Protein AF-A0A024UJP7-F1 (afdb_monomer)

Radius of gyration: 14.86 Å; Cα contacts (8 Å, |Δi|>4): 112; chains: 1; bounding box: 39×35×35 Å

Nearest PDB structures (foldseek):
  7fto-assembly1_A  TM=2.859E-01  e=7.712E+00  Homo sapiens

Structure (mmCIF, N/CA/C/O backbone):
data_AF-A0A024UJP7-F1
#
_entry.id   AF-A0A024UJP7-F1
#
loop_
_atom_site.group_PDB
_atom_site.id
_atom_site.type_symbol
_atom_site.label_atom_id
_atom_site.label_alt_id
_atom_site.label_comp_id
_atom_site.label_asym_id
_atom_site.label_entity_id
_atom_site.label_seq_id
_atom_site.pdbx_PDB_ins_code
_atom_site.Cartn_x
_atom_site.Cartn_y
_atom_site.Cartn_z
_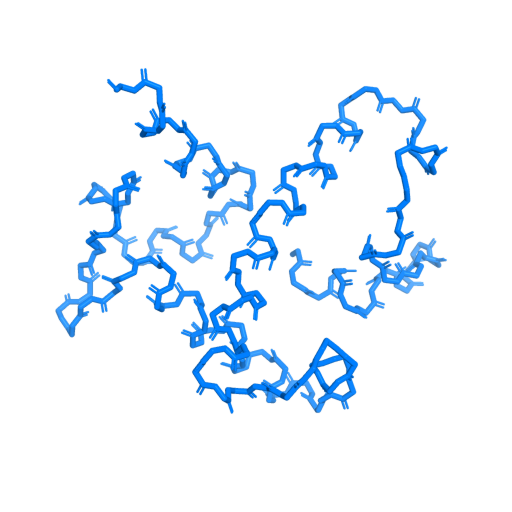atom_site.occupancy
_atom_site.B_iso_or_equiv
_atom_site.auth_seq_id
_atom_site.auth_comp_id
_atom_site.auth_asym_id
_atom_site.auth_atom_id
_atom_site.pdbx_PDB_model_num
ATOM 1 N N . MET A 1 1 ? -1.319 1.793 -5.126 1.00 89.75 1 MET A N 1
ATOM 2 C CA . MET A 1 1 ? -0.063 2.055 -4.379 1.00 89.75 1 MET A CA 1
ATOM 3 C C . MET A 1 1 ? 0.541 0.782 -3.780 1.00 89.75 1 MET A C 1
ATOM 5 O O . MET A 1 1 ? 1.718 0.565 -4.010 1.00 89.75 1 MET A O 1
ATOM 9 N N . TRP A 1 2 ? -0.212 -0.071 -3.064 1.00 94.38 2 TRP A N 1
ATOM 10 C CA . TRP A 1 2 ? 0.309 -1.322 -2.465 1.00 94.38 2 TRP A CA 1
ATOM 11 C C . TRP A 1 2 ? 1.056 -2.222 -3.469 1.00 94.38 2 TRP A C 1
ATOM 13 O O . TRP A 1 2 ? 2.201 -2.597 -3.228 1.00 94.38 2 TRP A O 1
ATOM 23 N N . CYS A 1 3 ? 0.469 -2.461 -4.650 1.00 94.12 3 CYS A N 1
ATOM 24 C CA . CYS A 1 3 ? 1.122 -3.207 -5.732 1.00 94.12 3 CYS A CA 1
ATOM 25 C C . CYS A 1 3 ? 2.456 -2.576 -6.157 1.00 94.12 3 CYS A C 1
ATOM 27 O O . CYS A 1 3 ? 3.476 -3.255 -6.142 1.00 94.12 3 CYS A O 1
ATOM 29 N N . TYR A 1 4 ? 2.477 -1.272 -6.449 1.00 94.31 4 TYR A N 1
ATOM 30 C CA . TYR A 1 4 ? 3.704 -0.558 -6.823 1.00 94.31 4 TYR A CA 1
ATOM 31 C C . TYR A 1 4 ? 4.766 -0.576 -5.712 1.00 94.31 4 TYR A C 1
ATOM 33 O O . TYR A 1 4 ? 5.958 -0.691 -5.986 1.00 94.31 4 TYR A O 1
ATOM 41 N N . TRP A 1 5 ? 4.347 -0.535 -4.444 1.00 96.56 5 TRP A N 1
ATOM 42 C CA . TRP A 1 5 ? 5.254 -0.590 -3.297 1.00 96.56 5 TRP A CA 1
ATOM 43 C C . TRP A 1 5 ? 6.066 -1.886 -3.248 1.00 96.56 5 TRP A C 1
ATOM 45 O O . TRP A 1 5 ? 7.278 -1.855 -3.020 1.00 96.56 5 TRP A O 1
ATOM 55 N N . PHE A 1 6 ? 5.405 -3.020 -3.496 1.00 96.56 6 PHE A N 1
ATOM 56 C CA . PHE A 1 6 ? 6.013 -4.343 -3.362 1.00 96.56 6 PHE A CA 1
ATOM 57 C C . PHE A 1 6 ? 6.511 -4.959 -4.666 1.00 96.56 6 PHE A C 1
ATOM 59 O O . PHE A 1 6 ? 7.500 -5.692 -4.642 1.00 96.56 6 PHE A O 1
ATOM 66 N N . ARG A 1 7 ? 5.848 -4.665 -5.782 1.00 95.00 7 ARG A N 1
ATOM 67 C CA . ARG A 1 7 ? 6.096 -5.291 -7.088 1.00 95.00 7 ARG A CA 1
ATOM 68 C C . ARG A 1 7 ? 6.602 -4.308 -8.141 1.00 95.00 7 ARG A C 1
ATOM 70 O O . ARG A 1 7 ? 7.067 -4.744 -9.184 1.00 95.00 7 ARG A O 1
ATOM 77 N N . GLY A 1 8 ? 6.573 -3.010 -7.846 1.00 94.88 8 GLY A N 1
ATOM 78 C CA . GLY A 1 8 ? 7.017 -1.979 -8.777 1.00 94.88 8 GLY A CA 1
ATOM 79 C C . GLY A 1 8 ? 6.044 -1.777 -9.929 1.00 94.88 8 GLY A C 1
ATOM 80 O O . GLY A 1 8 ? 4.876 -2.165 -9.859 1.00 94.88 8 GLY A O 1
ATOM 81 N N . ASP A 1 9 ? 6.545 -1.141 -10.978 1.00 93.94 9 ASP A N 1
ATOM 82 C CA . ASP A 1 9 ? 5.835 -0.881 -12.219 1.00 93.94 9 ASP A CA 1
ATOM 83 C C . ASP A 1 9 ? 6.598 -1.512 -13.385 1.00 93.94 9 ASP A C 1
ATOM 85 O O . ASP A 1 9 ? 7.572 -0.954 -13.893 1.00 93.94 9 ASP A O 1
ATOM 89 N N . ALA A 1 10 ? 6.145 -2.690 -13.811 1.00 91.19 10 ALA A N 1
ATOM 90 C CA . ALA A 1 10 ? 6.783 -3.435 -14.889 1.00 91.19 10 ALA A CA 1
ATOM 91 C C . ALA A 1 10 ? 6.714 -2.705 -16.241 1.00 91.19 10 ALA A C 1
ATOM 93 O O . ALA A 1 10 ? 7.637 -2.842 -17.040 1.00 91.19 10 ALA A O 1
ATOM 94 N N . VAL A 1 11 ? 5.660 -1.915 -16.490 1.00 93.12 11 VAL A N 1
ATOM 95 C CA . VAL A 1 11 ? 5.478 -1.196 -17.764 1.00 93.12 11 VAL A CA 1
ATOM 96 C C . VAL A 1 11 ? 6.568 -0.144 -17.934 1.00 93.12 11 VAL A C 1
ATOM 98 O O . VAL A 1 11 ? 7.154 -0.025 -19.006 1.00 93.12 11 VAL A O 1
ATOM 101 N N . ASN A 1 12 ? 6.881 0.567 -16.852 1.00 91.19 12 ASN A N 1
ATOM 102 C CA . ASN A 1 12 ? 7.923 1.591 -16.826 1.00 91.19 12 ASN A CA 1
ATOM 103 C C . ASN A 1 12 ? 9.290 1.055 -16.359 1.00 91.19 12 ASN A C 1
ATOM 105 O O . ASN A 1 12 ? 10.208 1.839 -16.141 1.00 91.19 12 ASN A O 1
ATOM 109 N N . GLN A 1 13 ? 9.430 -0.268 -16.195 1.00 92.69 13 GLN A N 1
ATOM 110 C CA . GLN A 1 13 ? 10.648 -0.938 -15.714 1.00 92.69 13 GLN A CA 1
ATOM 111 C C . GLN A 1 13 ? 11.163 -0.405 -14.365 1.00 92.69 13 GLN A C 1
ATOM 113 O O . GLN A 1 13 ? 12.362 -0.406 -14.086 1.00 92.69 13 GLN A O 1
ATOM 118 N N . ILE A 1 14 ? 10.250 0.033 -13.499 1.00 92.38 14 ILE A N 1
ATOM 119 C CA . ILE A 1 14 ? 10.585 0.530 -12.167 1.00 92.38 14 ILE A CA 1
ATOM 120 C C . ILE A 1 14 ? 10.431 -0.620 -11.180 1.00 92.38 14 ILE A C 1
ATOM 122 O O . ILE A 1 14 ? 9.370 -1.238 -11.077 1.00 92.38 14 ILE A O 1
ATOM 126 N N . GLY A 1 15 ? 11.490 -0.893 -10.420 1.00 94.19 15 GLY A N 1
ATOM 127 C CA . GLY A 1 15 ? 11.444 -1.864 -9.332 1.00 94.19 15 GLY A CA 1
ATOM 128 C C . GLY A 1 15 ? 10.477 -1.458 -8.207 1.00 94.19 15 GLY A C 1
ATOM 129 O O . GLY A 1 15 ? 9.846 -0.401 -8.251 1.00 94.19 15 GLY A O 1
ATOM 130 N N . PRO A 1 16 ? 10.345 -2.280 -7.157 1.00 96.44 16 PRO A N 1
ATOM 131 C CA . PRO A 1 16 ? 9.473 -1.974 -6.031 1.00 96.44 16 PRO A CA 1
ATOM 132 C C . PRO A 1 16 ? 9.744 -0.598 -5.416 1.00 96.44 16 PRO A C 1
ATOM 134 O O . PRO A 1 16 ? 10.874 -0.293 -5.028 1.00 96.44 16 PRO A O 1
ATOM 137 N N . PHE A 1 17 ? 8.695 0.217 -5.260 1.00 95.25 17 PHE A N 1
ATOM 138 C CA . PHE A 1 17 ? 8.856 1.605 -4.805 1.00 95.25 17 PHE A CA 1
ATOM 139 C C . PHE A 1 17 ? 9.428 1.699 -3.385 1.00 95.25 17 PHE A C 1
ATOM 141 O O . PHE A 1 17 ? 10.027 2.716 -3.040 1.00 95.25 17 PHE A O 1
ATOM 148 N N . ARG A 1 18 ? 9.323 0.628 -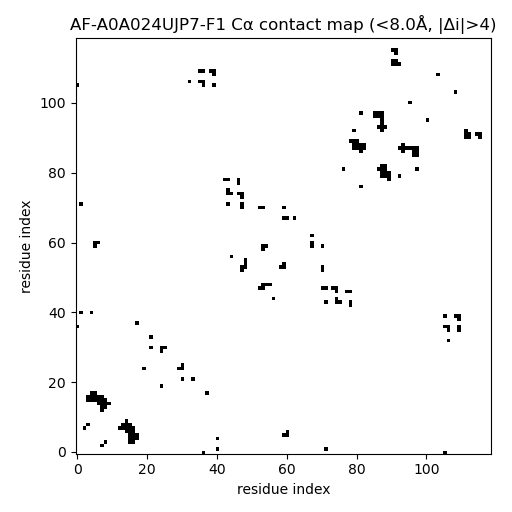2.582 1.00 94.94 18 ARG A N 1
ATOM 149 C CA . ARG A 1 18 ? 9.950 0.542 -1.254 1.00 94.94 18 ARG A CA 1
ATOM 150 C C . ARG A 1 18 ? 11.470 0.738 -1.268 1.00 94.94 18 ARG A C 1
ATOM 152 O O . ARG A 1 18 ? 12.035 1.091 -0.238 1.00 94.94 18 ARG A O 1
ATOM 159 N N . PHE A 1 19 ? 12.121 0.517 -2.411 1.00 95.25 19 PHE A N 1
ATOM 160 C CA . PHE A 1 19 ? 13.565 0.689 -2.572 1.00 95.25 19 PHE A CA 1
ATOM 161 C C . PHE A 1 19 ? 13.972 2.056 -3.123 1.00 95.25 19 PHE A C 1
ATOM 163 O O . PHE A 1 19 ? 15.150 2.400 -3.037 1.00 95.25 19 PHE A O 1
ATOM 170 N N . LEU A 1 20 ? 13.025 2.847 -3.641 1.00 94.12 20 LEU A N 1
ATOM 171 C CA . LEU A 1 20 ? 13.313 4.194 -4.127 1.00 94.12 20 LEU A CA 1
ATOM 172 C C . LEU A 1 20 ? 13.795 5.067 -2.973 1.00 94.12 20 LEU A C 1
ATOM 174 O O . LEU A 1 20 ? 13.215 5.053 -1.886 1.00 94.12 20 LEU A O 1
ATOM 178 N N . ARG A 1 21 ? 14.829 5.863 -3.220 1.00 92.12 21 ARG A N 1
ATOM 179 C CA . ARG A 1 21 ? 15.381 6.897 -2.342 1.00 92.12 21 ARG A CA 1
ATOM 180 C C . ARG A 1 21 ? 14.936 8.272 -2.825 1.00 92.12 21 ARG A C 1
ATOM 182 O O . ARG A 1 21 ? 14.480 8.447 -3.948 1.00 92.12 21 ARG A O 1
ATOM 189 N N . SER A 1 22 ? 15.092 9.285 -1.977 1.00 87.75 22 SER A N 1
ATOM 190 C CA . SER A 1 22 ? 14.765 10.667 -2.361 1.00 87.75 22 SER A CA 1
ATOM 191 C C . SER A 1 22 ? 15.642 11.193 -3.506 1.00 87.75 22 SER A C 1
ATOM 193 O O . SER A 1 22 ? 15.222 12.109 -4.201 1.00 87.75 22 SER A O 1
ATOM 195 N N . SER A 1 23 ? 16.838 10.621 -3.688 1.00 89.38 23 SER A N 1
ATOM 196 C CA . SER A 1 23 ? 17.744 10.887 -4.813 1.00 89.38 23 SER A CA 1
ATOM 197 C C . SER A 1 23 ? 17.248 10.331 -6.143 1.00 89.38 23 SER A C 1
ATOM 199 O O . SER A 1 23 ? 17.692 10.792 -7.185 1.00 89.38 23 SER A O 1
ATOM 201 N N . ASP A 1 24 ? 16.341 9.355 -6.111 1.00 88.56 24 ASP A N 1
ATOM 202 C CA . ASP A 1 24 ? 15.909 8.615 -7.300 1.00 88.56 24 ASP A CA 1
ATOM 203 C C . ASP A 1 24 ? 14.706 9.295 -7.980 1.00 88.56 24 ASP A C 1
ATOM 205 O O . ASP A 1 24 ? 14.179 8.804 -8.974 1.00 88.56 24 ASP A O 1
ATOM 209 N N . VAL A 1 25 ? 14.252 10.428 -7.430 1.00 88.38 25 VAL A N 1
ATOM 210 C CA . VAL A 1 25 ? 13.124 11.221 -7.925 1.00 88.38 25 VAL A CA 1
ATOM 211 C C . VAL A 1 25 ? 13.536 12.686 -8.099 1.00 88.38 25 VAL A C 1
ATOM 213 O O . VAL A 1 25 ? 14.028 13.348 -7.180 1.00 88.38 25 VAL A O 1
ATOM 216 N N . ASN A 1 26 ? 13.317 13.203 -9.307 1.00 86.44 26 ASN A N 1
ATOM 217 C CA . ASN A 1 26 ? 13.937 14.448 -9.760 1.00 86.44 26 ASN A CA 1
ATOM 218 C C . ASN A 1 26 ? 13.318 15.704 -9.122 1.00 86.44 26 ASN A C 1
ATOM 220 O O . ASN A 1 26 ? 14.031 16.656 -8.800 1.00 86.44 26 ASN A O 1
ATOM 224 N N . ASP A 1 27 ? 12.013 15.712 -8.860 1.00 90.94 27 ASP A N 1
ATOM 225 C CA . ASP A 1 27 ? 11.300 16.904 -8.399 1.00 90.94 27 ASP A CA 1
ATOM 226 C C . ASP A 1 27 ? 10.806 16.814 -6.941 1.00 90.94 27 ASP A C 1
ATOM 228 O O . ASP A 1 27 ? 10.649 15.744 -6.343 1.00 90.94 27 ASP A O 1
ATOM 232 N N . THR A 1 28 ? 10.576 17.985 -6.341 1.00 90.38 28 THR A N 1
ATOM 233 C CA . THR A 1 28 ? 10.132 18.113 -4.943 1.00 90.38 28 THR A CA 1
ATOM 234 C C . THR A 1 28 ? 8.757 17.491 -4.716 1.00 90.38 28 THR A C 1
ATOM 236 O O . THR A 1 28 ? 8.517 16.921 -3.651 1.00 90.38 28 THR A O 1
ATOM 239 N N . THR A 1 29 ? 7.863 17.560 -5.701 1.00 90.06 29 THR A N 1
ATOM 240 C CA . THR A 1 29 ? 6.519 16.990 -5.595 1.00 90.06 29 THR A CA 1
ATOM 241 C C . THR A 1 29 ? 6.597 15.470 -5.511 1.00 90.06 29 THR A C 1
ATOM 243 O O . THR A 1 29 ? 6.032 14.888 -4.587 1.00 90.06 29 THR A O 1
ATOM 246 N N . SER A 1 30 ? 7.378 14.828 -6.378 1.00 88.31 30 SER A N 1
ATOM 247 C CA . SER A 1 30 ? 7.623 13.384 -6.351 1.00 88.31 30 SER A CA 1
ATOM 248 C C . SER A 1 30 ? 8.293 12.935 -5.052 1.00 88.31 30 SER A C 1
ATOM 250 O O . SER A 1 30 ? 7.878 11.934 -4.465 1.00 88.31 30 SER A O 1
ATOM 252 N N . ARG A 1 31 ? 9.262 13.703 -4.527 1.00 91.88 31 ARG A N 1
ATOM 253 C CA . ARG A 1 31 ? 9.856 13.441 -3.199 1.00 91.88 31 ARG A CA 1
ATOM 254 C C . ARG A 1 31 ? 8.813 13.475 -2.084 1.00 91.88 31 ARG A C 1
ATOM 256 O O . ARG A 1 31 ? 8.787 12.579 -1.239 1.00 91.88 31 ARG A O 1
ATOM 263 N N . ASN A 1 32 ? 7.931 14.472 -2.100 1.00 90.81 32 ASN A N 1
ATOM 264 C CA . ASN A 1 32 ? 6.846 14.580 -1.129 1.00 90.81 32 ASN A CA 1
ATOM 265 C C . ASN A 1 32 ? 5.866 13.408 -1.258 1.00 90.81 32 ASN A C 1
ATOM 267 O O . ASN A 1 32 ? 5.522 12.789 -0.253 1.00 90.81 32 ASN A O 1
ATOM 271 N N . LEU A 1 33 ? 5.457 13.053 -2.478 1.00 90.62 33 LEU A N 1
ATOM 272 C CA . LEU A 1 33 ? 4.569 11.919 -2.742 1.00 90.62 33 LEU A CA 1
ATOM 273 C C . LEU A 1 33 ? 5.175 10.586 -2.287 1.00 90.62 33 LEU A C 1
ATOM 275 O O . LEU A 1 33 ? 4.458 9.771 -1.702 1.00 90.62 33 LEU A O 1
ATOM 279 N N . LEU A 1 34 ? 6.482 10.386 -2.482 1.00 92.00 34 LEU A N 1
ATOM 280 C CA . LEU A 1 34 ? 7.211 9.222 -1.979 1.00 92.00 34 LEU A CA 1
ATOM 281 C C . LEU A 1 34 ? 7.217 9.187 -0.443 1.00 92.00 34 LEU A C 1
ATOM 283 O O . LEU A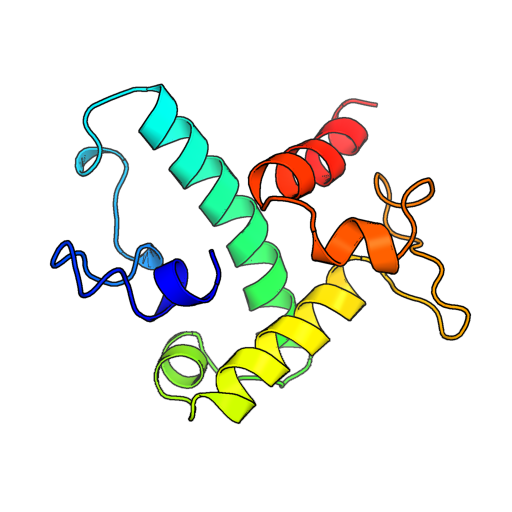 1 34 ? 6.957 8.140 0.148 1.00 92.00 34 LEU A O 1
ATOM 287 N N . GLY A 1 35 ? 7.447 10.327 0.217 1.00 92.38 35 GLY A N 1
ATOM 288 C CA . GLY A 1 35 ? 7.377 10.443 1.679 1.00 92.38 35 GLY A CA 1
ATOM 289 C C . GLY A 1 35 ? 5.981 10.156 2.248 1.00 92.38 35 GLY A C 1
ATOM 290 O O . GLY A 1 35 ? 5.842 9.425 3.234 1.00 92.38 35 GLY A O 1
ATOM 291 N N . ARG A 1 36 ? 4.931 10.664 1.591 1.00 93.25 36 ARG A N 1
ATOM 292 C CA . ARG A 1 36 ? 3.532 10.355 1.931 1.00 93.25 36 ARG A CA 1
ATOM 293 C C . ARG A 1 36 ? 3.239 8.866 1.770 1.00 93.25 36 ARG A C 1
ATOM 295 O O . ARG A 1 36 ? 2.677 8.246 2.671 1.00 93.25 36 ARG A O 1
ATOM 302 N N . GLY A 1 37 ? 3.680 8.291 0.649 1.00 93.38 37 GLY A N 1
ATOM 303 C CA . GLY A 1 37 ? 3.584 6.865 0.358 1.00 93.38 37 GLY A CA 1
ATOM 304 C C . GLY A 1 37 ? 4.232 6.007 1.442 1.00 93.38 37 GLY A C 1
ATOM 305 O O . GLY A 1 37 ? 3.564 5.122 1.968 1.00 93.38 37 GLY A O 1
ATOM 306 N N . ARG A 1 38 ? 5.475 6.324 1.843 1.00 94.75 38 ARG A N 1
ATOM 307 C CA . ARG A 1 38 ? 6.173 5.651 2.957 1.00 94.75 38 ARG A CA 1
ATOM 308 C C . ARG A 1 38 ? 5.345 5.659 4.229 1.00 94.75 38 ARG A C 1
ATOM 310 O O . ARG A 1 38 ? 5.097 4.606 4.790 1.00 94.75 38 ARG A O 1
ATOM 317 N N . THR A 1 39 ? 4.846 6.827 4.627 1.00 94.00 39 THR A N 1
ATOM 318 C CA . THR A 1 39 ? 4.076 6.958 5.872 1.00 94.00 39 THR A CA 1
ATOM 319 C C . THR A 1 39 ? 2.855 6.037 5.879 1.00 94.00 39 THR A C 1
ATOM 321 O O . THR A 1 39 ? 2.625 5.319 6.850 1.00 94.00 39 THR A O 1
ATOM 324 N N . VAL A 1 40 ? 2.073 6.031 4.794 1.00 93.62 40 VAL A N 1
ATOM 325 C CA . VAL A 1 40 ? 0.887 5.166 4.690 1.00 93.62 40 VAL A CA 1
ATOM 326 C C . VAL A 1 40 ? 1.290 3.688 4.660 1.00 93.62 40 VAL A C 1
ATOM 328 O O . VAL A 1 40 ? 0.698 2.879 5.371 1.00 93.62 40 VAL A O 1
ATOM 331 N N . MET A 1 41 ? 2.315 3.329 3.883 1.00 96.25 41 MET A N 1
ATOM 332 C CA . MET A 1 41 ? 2.761 1.940 3.750 1.00 96.25 41 MET A CA 1
ATOM 333 C C . MET A 1 41 ? 3.357 1.385 5.040 1.00 96.25 41 MET A C 1
ATOM 335 O O . MET A 1 41 ? 3.037 0.258 5.400 1.00 96.25 41 MET A O 1
ATOM 339 N N . ASP A 1 42 ? 4.132 2.172 5.781 1.00 95.75 42 ASP A N 1
ATOM 340 C CA . ASP A 1 42 ? 4.702 1.770 7.069 1.00 95.75 42 ASP A CA 1
ATOM 341 C C . ASP A 1 42 ? 3.602 1.439 8.084 1.00 95.75 42 ASP A C 1
ATOM 343 O O . ASP A 1 42 ? 3.707 0.458 8.822 1.00 95.75 42 ASP A O 1
ATOM 347 N N . HIS A 1 43 ? 2.504 2.204 8.091 1.00 95.12 43 HIS A N 1
ATOM 348 C CA . HIS A 1 43 ? 1.340 1.889 8.918 1.00 95.12 43 HIS A CA 1
ATOM 349 C C . HIS A 1 43 ? 0.709 0.545 8.540 1.00 95.12 43 HIS A C 1
ATOM 351 O O . HIS A 1 43 ? 0.466 -0.277 9.424 1.00 95.12 43 HIS A O 1
ATOM 357 N N . LEU A 1 44 ? 0.465 0.308 7.248 1.00 96.44 44 LEU A N 1
ATOM 358 C CA . LEU A 1 44 ? -0.151 -0.935 6.775 1.00 96.44 44 LEU A CA 1
ATOM 359 C C . LEU A 1 44 ? 0.754 -2.149 7.009 1.00 96.44 44 LEU A C 1
ATOM 361 O O . LEU A 1 44 ? 0.287 -3.174 7.493 1.00 96.44 44 LEU A O 1
ATOM 365 N N . ILE A 1 45 ? 2.054 -2.020 6.744 1.00 97.19 45 ILE A N 1
ATOM 366 C CA . ILE A 1 45 ? 3.047 -3.077 6.969 1.00 97.19 45 ILE A CA 1
ATOM 367 C C . ILE A 1 45 ? 3.142 -3.411 8.455 1.00 97.19 45 ILE A C 1
ATOM 369 O O . ILE A 1 45 ? 3.131 -4.584 8.817 1.00 97.19 45 ILE A O 1
ATOM 373 N N . ARG A 1 46 ? 3.186 -2.396 9.327 1.00 96.62 46 ARG A N 1
ATOM 374 C CA . ARG A 1 46 ? 3.200 -2.607 10.777 1.00 96.62 46 ARG A CA 1
ATOM 375 C C . ARG A 1 46 ? 1.953 -3.349 11.250 1.00 96.62 46 ARG A C 1
ATOM 377 O O . ARG A 1 46 ? 2.061 -4.215 12.112 1.00 96.62 46 ARG A O 1
ATOM 384 N N . ILE A 1 47 ? 0.783 -3.021 10.707 1.00 97.44 47 ILE A N 1
ATOM 385 C CA . ILE A 1 47 ? -0.461 -3.732 11.021 1.00 97.44 47 ILE A CA 1
ATOM 386 C C . ILE A 1 47 ? -0.382 -5.181 10.537 1.00 97.44 47 ILE A C 1
ATOM 388 O O . ILE A 1 47 ? -0.668 -6.083 11.324 1.00 97.44 47 ILE A O 1
ATOM 392 N N . ALA A 1 48 ? 0.052 -5.409 9.296 1.00 97.38 48 ALA A N 1
ATOM 393 C CA . ALA A 1 48 ? 0.179 -6.742 8.715 1.00 97.38 48 ALA A CA 1
ATOM 394 C C . ALA A 1 48 ? 1.088 -7.657 9.549 1.00 97.38 48 ALA A C 1
ATOM 396 O O . ALA A 1 48 ? 0.734 -8.805 9.813 1.00 97.38 48 ALA A O 1
ATOM 397 N N . THR A 1 49 ? 2.238 -7.146 9.998 1.00 97.25 49 THR A N 1
ATOM 398 C CA . THR A 1 49 ? 3.196 -7.924 10.795 1.00 97.25 49 THR A CA 1
ATOM 399 C C . THR A 1 49 ? 2.742 -8.115 12.239 1.00 97.25 49 THR A C 1
ATOM 401 O O . THR A 1 49 ? 2.873 -9.212 12.775 1.00 97.25 49 THR A O 1
ATOM 404 N N . THR A 1 50 ? 2.143 -7.093 12.857 1.00 97.12 50 THR A N 1
ATOM 405 C CA . THR A 1 50 ? 1.636 -7.175 14.241 1.00 97.12 50 THR A CA 1
ATOM 406 C C . THR A 1 50 ? 0.456 -8.142 14.368 1.00 97.12 50 THR A C 1
ATOM 408 O O . THR A 1 50 ? 0.319 -8.802 15.389 1.00 97.12 50 THR A O 1
ATOM 411 N N . ASN A 1 51 ? -0.382 -8.253 13.332 1.00 96.62 51 ASN A N 1
ATOM 412 C CA . ASN A 1 51 ? -1.520 -9.181 13.297 1.00 96.62 51 ASN A CA 1
ATOM 413 C C . ASN A 1 51 ? -1.168 -10.537 12.662 1.00 96.62 51 ASN A C 1
ATOM 415 O O . ASN A 1 51 ? -2.060 -11.334 12.384 1.00 96.62 51 ASN A O 1
ATOM 419 N N . HIS A 1 52 ? 0.119 -10.799 12.409 1.00 96.00 52 HIS A N 1
ATOM 420 C CA . HIS A 1 52 ? 0.617 -12.049 11.828 1.00 96.00 52 HIS A CA 1
ATOM 421 C C . HIS A 1 52 ? 0.022 -12.411 10.455 1.00 96.00 52 HIS A C 1
ATOM 423 O O . HIS A 1 52 ? 0.051 -13.572 10.051 1.00 96.00 52 HIS A O 1
ATOM 429 N N . PHE A 1 53 ? -0.471 -11.427 9.696 1.00 96.50 53 PHE A N 1
ATOM 430 C CA . PHE A 1 53 ? -0.883 -11.633 8.303 1.00 96.50 53 PHE A CA 1
ATOM 431 C C . PHE A 1 53 ? 0.320 -11.873 7.392 1.00 96.50 53 PHE A C 1
ATOM 433 O O . PHE A 1 53 ? 0.200 -12.536 6.368 1.00 96.50 53 PHE A O 1
ATOM 440 N N . ALA A 1 54 ? 1.482 -11.350 7.781 1.00 96.44 54 ALA A N 1
ATOM 441 C CA . ALA A 1 54 ? 2.765 -11.659 7.177 1.00 96.44 54 ALA A CA 1
ATOM 442 C C . ALA A 1 54 ? 3.869 -11.652 8.238 1.00 96.44 54 ALA A C 1
ATOM 444 O O . ALA A 1 54 ? 3.765 -10.989 9.267 1.00 96.44 54 ALA A O 1
ATOM 445 N N . THR A 1 55 ? 4.952 -12.372 7.969 1.00 95.00 55 THR A N 1
ATOM 446 C CA . THR A 1 55 ? 6.095 -12.501 8.892 1.00 95.00 55 THR A CA 1
ATOM 447 C C . THR A 1 55 ? 7.190 -11.472 8.617 1.00 95.00 55 THR A C 1
ATOM 449 O O . THR A 1 55 ? 7.952 -11.125 9.513 1.00 95.00 55 THR A O 1
ATOM 452 N N . SER A 1 56 ? 7.273 -10.967 7.386 1.00 94.50 56 SER A N 1
ATOM 453 C CA . SER A 1 56 ? 8.243 -9.958 6.962 1.00 94.50 56 SER A CA 1
ATOM 454 C C . SER A 1 56 ? 7.766 -9.247 5.695 1.00 94.50 56 SER A C 1
ATOM 456 O O . SER A 1 56 ? 6.824 -9.689 5.034 1.00 94.50 56 SER A O 1
ATOM 458 N N . LEU A 1 57 ? 8.437 -8.154 5.323 1.00 94.56 57 LEU A N 1
ATOM 459 C CA . LEU A 1 57 ? 8.173 -7.457 4.061 1.00 94.56 57 LEU A CA 1
ATOM 460 C C . LEU A 1 57 ? 8.459 -8.354 2.848 1.00 94.56 57 LEU A C 1
ATOM 462 O O . LEU A 1 57 ? 7.738 -8.284 1.855 1.00 94.56 57 LEU A O 1
ATOM 466 N N . ASP A 1 58 ? 9.484 -9.201 2.933 1.00 94.81 58 ASP A N 1
ATOM 467 C CA . ASP A 1 58 ? 9.832 -10.129 1.855 1.00 94.81 58 ASP A CA 1
ATOM 468 C C . ASP A 1 58 ? 8.790 -11.236 1.714 1.00 94.81 58 ASP A C 1
ATOM 470 O O . ASP A 1 58 ? 8.433 -11.596 0.594 1.00 94.81 58 ASP A O 1
ATOM 474 N N . HIS A 1 59 ? 8.219 -11.702 2.831 1.00 96.38 59 HIS A N 1
ATOM 475 C CA . HIS A 1 59 ? 7.086 -12.620 2.789 1.00 96.38 59 HIS A CA 1
ATOM 476 C C . HIS A 1 59 ? 5.894 -11.973 2.068 1.00 96.38 59 HIS A C 1
ATOM 478 O O . HIS A 1 59 ? 5.358 -12.585 1.151 1.00 96.38 59 HIS A O 1
ATOM 484 N N . ILE A 1 60 ? 5.542 -10.716 2.381 1.00 95.88 60 ILE A N 1
ATOM 485 C CA . ILE A 1 60 ? 4.484 -9.985 1.653 1.00 95.88 60 ILE A CA 1
ATOM 486 C C . ILE A 1 60 ? 4.800 -9.924 0.152 1.00 95.88 60 ILE A C 1
ATOM 488 O O . ILE A 1 60 ? 3.936 -10.198 -0.676 1.00 95.88 60 ILE A O 1
ATOM 492 N N . ALA A 1 61 ? 6.037 -9.580 -0.216 1.00 95.44 61 ALA A N 1
ATOM 493 C CA . ALA A 1 61 ? 6.433 -9.454 -1.617 1.00 95.44 61 ALA A CA 1
ATOM 494 C C . ALA A 1 61 ? 6.320 -10.778 -2.399 1.00 95.44 61 ALA A C 1
ATOM 496 O O . ALA A 1 61 ? 5.996 -10.749 -3.587 1.00 95.44 61 ALA A O 1
ATOM 497 N N . ALA A 1 62 ? 6.574 -11.909 -1.735 1.00 96.31 62 ALA A N 1
ATOM 498 C CA . ALA A 1 62 ? 6.576 -13.247 -2.324 1.00 96.31 62 ALA A CA 1
ATOM 499 C C . ALA A 1 62 ? 5.196 -13.932 -2.357 1.00 96.31 62 ALA A C 1
ATOM 501 O O . ALA A 1 62 ? 5.057 -14.983 -2.981 1.00 96.31 62 ALA A O 1
ATOM 502 N N . MET A 1 63 ? 4.175 -13.364 -1.705 1.00 96.88 63 MET A N 1
ATOM 503 C CA . MET A 1 63 ? 2.832 -13.947 -1.664 1.00 96.88 63 MET A CA 1
ATOM 504 C C . MET A 1 63 ? 2.184 -14.054 -3.048 1.00 96.88 63 MET A C 1
ATOM 506 O O . MET A 1 63 ? 2.348 -13.186 -3.917 1.00 96.88 63 MET A O 1
ATOM 510 N N . ALA A 1 64 ? 1.349 -15.085 -3.205 1.00 96.56 64 ALA A N 1
ATOM 511 C CA . ALA A 1 64 ? 0.450 -15.209 -4.342 1.00 96.56 64 ALA A CA 1
ATOM 512 C C . ALA A 1 64 ? -0.462 -13.967 -4.450 1.00 96.56 64 ALA A C 1
ATOM 514 O O . ALA A 1 64 ? -0.768 -13.339 -3.436 1.00 96.56 64 ALA A O 1
ATOM 515 N N . PRO A 1 65 ? -0.910 -13.568 -5.657 1.00 92.62 65 PRO A N 1
ATOM 516 C CA . PRO A 1 65 ? -1.699 -12.348 -5.846 1.00 92.62 65 PRO A CA 1
ATOM 517 C C . PRO A 1 65 ? -2.941 -12.226 -4.950 1.00 92.62 65 PRO A C 1
ATOM 519 O O . PRO A 1 65 ? -3.217 -11.127 -4.473 1.00 92.62 65 PRO A O 1
ATOM 522 N N . SER A 1 66 ? -3.655 -13.327 -4.698 1.00 93.44 66 SER A N 1
ATOM 523 C CA . SER A 1 66 ? -4.828 -13.348 -3.814 1.00 93.44 66 SER A CA 1
ATOM 524 C C . SER A 1 66 ? -4.459 -13.040 -2.366 1.00 93.44 66 SER A C 1
ATOM 526 O O . SER A 1 66 ? -5.047 -12.150 -1.759 1.00 93.44 66 SER A O 1
ATOM 528 N N . ASP A 1 67 ? -3.446 -13.722 -1.834 1.00 95.69 67 ASP A N 1
ATOM 529 C CA . ASP A 1 67 ? -3.006 -13.554 -0.447 1.00 95.69 67 ASP A CA 1
ATOM 530 C C . ASP A 1 67 ? -2.386 -12.170 -0.245 1.00 95.69 67 ASP A C 1
ATOM 532 O O . ASP A 1 67 ? -2.671 -11.487 0.734 1.00 95.69 67 ASP A O 1
ATOM 536 N N . PHE A 1 68 ? -1.615 -11.708 -1.232 1.00 95.25 68 PHE A N 1
ATOM 537 C CA . PHE A 1 68 ? -1.009 -10.382 -1.263 1.00 95.25 68 PHE A CA 1
ATOM 538 C C . PHE A 1 68 ? -2.042 -9.253 -1.144 1.00 95.25 68 PHE A C 1
ATOM 540 O O . PHE A 1 68 ? -1.824 -8.292 -0.399 1.00 95.25 68 PHE A O 1
ATOM 547 N N . MET A 1 69 ? -3.161 -9.363 -1.868 1.00 95.69 69 MET A N 1
ATOM 548 C CA . MET A 1 69 ? -4.260 -8.399 -1.766 1.00 95.69 69 MET A CA 1
ATOM 549 C C . MET A 1 69 ? -5.070 -8.598 -0.483 1.00 95.69 69 MET A C 1
ATOM 551 O O . MET A 1 69 ? -5.404 -7.616 0.171 1.00 95.69 69 MET A O 1
ATOM 555 N N . GLY A 1 70 ? -5.276 -9.841 -0.043 1.00 95.56 70 GLY A N 1
ATOM 556 C CA . GLY A 1 70 ? -5.943 -10.130 1.226 1.00 95.56 70 GLY A CA 1
ATOM 557 C C . GLY A 1 70 ? -5.211 -9.550 2.445 1.00 95.56 70 GLY A C 1
ATOM 558 O O . GLY A 1 70 ? -5.856 -9.089 3.386 1.00 95.56 70 GLY A O 1
ATOM 559 N N . VAL A 1 71 ? -3.871 -9.514 2.433 1.00 97.06 71 VAL A N 1
ATOM 560 C CA . VAL A 1 71 ? -3.077 -8.822 3.465 1.00 97.06 71 VAL A CA 1
ATOM 561 C C . VAL A 1 71 ? -3.342 -7.321 3.445 1.00 97.06 71 VAL A C 1
ATOM 563 O O . VAL A 1 71 ? -3.512 -6.728 4.511 1.00 97.06 71 VAL A O 1
ATOM 566 N N . PHE A 1 72 ? -3.387 -6.703 2.263 1.00 95.25 72 PHE A N 1
ATOM 567 C CA . PHE A 1 72 ? -3.724 -5.286 2.140 1.00 95.25 72 PHE A CA 1
ATOM 568 C C . PHE A 1 72 ? -5.113 -4.991 2.702 1.00 95.25 72 PHE A C 1
ATOM 570 O O . PHE A 1 72 ? -5.217 -4.137 3.579 1.00 95.25 72 PHE A O 1
ATOM 577 N N . ASP A 1 73 ? -6.139 -5.724 2.265 1.00 93.81 73 ASP A N 1
ATOM 578 C CA . ASP A 1 73 ? -7.529 -5.483 2.661 1.00 93.81 73 ASP A CA 1
ATOM 579 C C . ASP A 1 73 ? -7.690 -5.566 4.182 1.00 93.81 73 ASP A C 1
ATOM 581 O O . ASP A 1 73 ? -8.126 -4.605 4.818 1.00 93.81 73 ASP A O 1
ATOM 585 N N . LYS A 1 74 ? -7.217 -6.660 4.796 1.00 94.94 74 LYS A N 1
ATOM 586 C CA . LYS A 1 74 ? -7.271 -6.842 6.256 1.00 94.94 74 LYS A CA 1
ATOM 587 C C . LYS A 1 74 ? -6.490 -5.762 7.003 1.00 94.94 74 LYS A C 1
ATOM 589 O O . LYS A 1 74 ? -6.940 -5.257 8.031 1.00 94.94 74 LYS A O 1
ATOM 594 N N . SER A 1 75 ? -5.309 -5.395 6.503 1.00 96.19 75 SER A N 1
ATOM 595 C CA . SER A 1 75 ? -4.483 -4.370 7.151 1.00 96.19 75 SER A CA 1
ATOM 596 C C . SER A 1 75 ? -5.121 -2.991 7.045 1.00 96.19 75 SER A C 1
ATOM 598 O O . SER A 1 75 ? -5.024 -2.190 7.974 1.00 96.19 75 SER A O 1
ATOM 600 N N . PHE A 1 76 ? -5.785 -2.713 5.926 1.00 92.44 76 PHE A N 1
ATOM 601 C CA . PHE A 1 76 ? -6.455 -1.452 5.677 1.00 92.44 76 PHE A CA 1
ATOM 602 C C . PHE A 1 76 ? -7.739 -1.317 6.505 1.00 92.44 76 PHE A C 1
ATOM 604 O O . PHE A 1 76 ? -7.954 -0.261 7.094 1.00 92.44 76 PHE A O 1
ATOM 611 N N . GLU A 1 77 ? -8.533 -2.382 6.656 1.00 92.75 77 GLU A N 1
ATOM 612 C CA . GLU A 1 77 ? -9.700 -2.407 7.553 1.00 92.75 77 GLU A CA 1
ATOM 613 C C . GLU A 1 77 ? -9.322 -2.103 9.010 1.00 92.75 77 GLU A C 1
ATOM 615 O O . GLU A 1 77 ? -9.947 -1.257 9.657 1.00 92.75 77 GLU A O 1
ATOM 620 N N . ILE A 1 78 ? -8.253 -2.731 9.512 1.00 93.88 78 ILE A N 1
ATOM 621 C CA . ILE A 1 78 ? -7.722 -2.445 10.853 1.00 93.88 78 ILE A CA 1
ATOM 622 C C . ILE A 1 78 ? -7.184 -1.015 10.925 1.00 93.88 78 ILE A C 1
ATOM 624 O O . ILE A 1 78 ? -7.399 -0.316 11.918 1.00 93.88 78 ILE A O 1
ATOM 628 N N . PHE A 1 79 ? -6.496 -0.554 9.878 1.00 92.81 79 PHE A N 1
ATOM 629 C CA . PHE A 1 79 ? -5.937 0.792 9.828 1.00 92.81 79 PHE A CA 1
ATOM 630 C C . PHE A 1 79 ? -7.015 1.856 10.022 1.00 92.81 79 PHE A C 1
ATOM 632 O O . PHE A 1 79 ? -6.827 2.730 10.871 1.00 92.81 79 PHE A O 1
ATOM 639 N N . VAL A 1 80 ? -8.139 1.753 9.304 1.00 90.88 80 VAL A N 1
ATOM 640 C CA . VAL A 1 80 ? -9.281 2.678 9.421 1.00 90.88 80 VAL A CA 1
ATOM 641 C C . VAL A 1 80 ? -10.190 2.393 10.624 1.00 90.88 80 VAL A C 1
ATOM 643 O O . VAL A 1 80 ? -11.147 3.133 10.849 1.00 90.88 80 VAL A O 1
ATOM 646 N N . ARG A 1 81 ? -9.885 1.353 11.415 1.00 91.50 81 ARG A N 1
ATOM 647 C CA . ARG A 1 81 ? -10.701 0.866 12.538 1.00 91.50 81 ARG A CA 1
ATOM 648 C C . ARG A 1 81 ? -12.163 0.650 12.129 1.00 91.50 81 ARG A C 1
ATOM 650 O O . ARG A 1 81 ? -13.078 1.212 12.739 1.00 91.50 81 ARG A O 1
ATOM 657 N N . LYS A 1 82 ? -12.360 -0.126 11.061 1.00 90.12 82 LYS A N 1
ATOM 658 C CA . LYS A 1 82 ? -13.688 -0.476 10.552 1.00 90.12 82 LYS A CA 1
ATOM 659 C C . LYS A 1 82 ? -14.440 -1.322 11.581 1.00 90.12 82 LYS A C 1
ATOM 661 O O . LYS A 1 82 ? -13.925 -2.339 12.045 1.00 90.12 82 LYS A O 1
ATOM 666 N N . THR A 1 83 ? -15.652 -0.913 11.922 1.00 86.25 83 THR A N 1
ATOM 667 C CA . THR A 1 83 ? -16.564 -1.649 12.804 1.00 86.25 83 THR A CA 1
ATOM 668 C C . THR A 1 83 ? -17.501 -2.563 11.995 1.00 86.25 83 THR A C 1
ATOM 670 O O . THR A 1 83 ? -17.608 -2.409 10.774 1.00 86.25 83 THR A O 1
ATOM 673 N N . PRO A 1 84 ? -18.185 -3.542 12.627 1.00 84.50 84 PRO A N 1
ATOM 674 C CA . PRO A 1 84 ? -19.063 -4.483 11.917 1.00 84.50 84 PRO A CA 1
ATOM 675 C C . PRO A 1 84 ? -20.221 -3.830 11.147 1.00 84.50 84 PRO A C 1
ATOM 677 O O . PRO A 1 84 ? -20.674 -4.372 10.144 1.00 84.50 84 PRO A O 1
ATOM 680 N N . ASP A 1 85 ? -20.680 -2.662 11.593 1.00 84.00 85 ASP A N 1
ATOM 681 C CA . ASP A 1 85 ? -21.696 -1.824 10.945 1.00 84.00 85 ASP A CA 1
ATOM 682 C C . ASP A 1 85 ? -21.133 -0.954 9.800 1.00 84.00 85 ASP A C 1
ATOM 684 O O . ASP A 1 85 ? -21.871 -0.195 9.176 1.00 84.00 85 ASP A O 1
ATOM 688 N N . GLY A 1 86 ? -19.837 -1.076 9.489 1.00 80.38 86 GLY A N 1
ATOM 689 C CA . GLY A 1 86 ? -19.184 -0.392 8.371 1.00 80.38 86 GLY A CA 1
ATOM 690 C C . GLY A 1 86 ? -18.723 1.036 8.670 1.00 80.38 86 GLY A C 1
ATOM 691 O O . GLY A 1 86 ? -18.242 1.714 7.757 1.00 80.38 86 GLY A O 1
ATOM 692 N N . MET A 1 87 ? -18.833 1.487 9.922 1.00 83.56 87 MET A N 1
ATOM 693 C CA . MET A 1 87 ? -18.331 2.792 10.354 1.00 83.56 87 MET A CA 1
ATOM 694 C C . MET A 1 87 ? -16.812 2.771 10.528 1.00 83.56 87 MET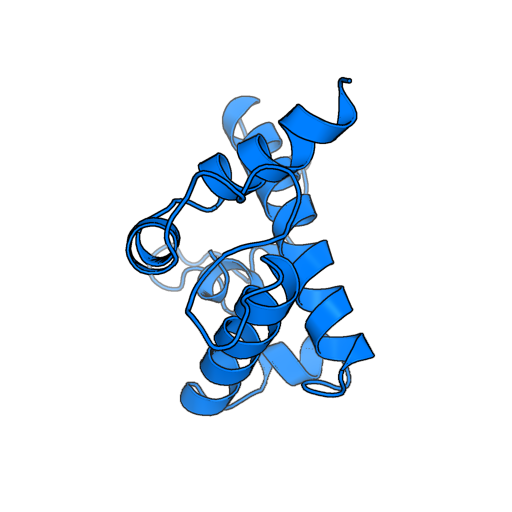 A C 1
ATOM 696 O O . MET A 1 87 ? -16.206 1.741 10.832 1.00 83.56 87 MET A O 1
ATOM 700 N N . LEU A 1 88 ? -16.178 3.922 10.312 1.00 87.88 88 LEU A N 1
ATOM 701 C CA . LEU A 1 88 ? -14.735 4.088 10.458 1.00 87.88 88 LEU A CA 1
ATOM 702 C C . LEU A 1 88 ? -14.467 4.925 11.699 1.00 87.88 88 LEU A C 1
ATOM 704 O O . LEU A 1 88 ? -14.966 6.036 11.822 1.00 87.88 88 LEU A O 1
ATOM 708 N N . THR A 1 89 ? -13.694 4.384 12.633 1.00 86.25 89 THR A N 1
ATOM 709 C CA . THR A 1 89 ? -13.477 5.015 13.950 1.00 86.25 89 THR A CA 1
ATOM 710 C C . THR A 1 89 ? -12.047 5.509 14.141 1.00 86.25 89 THR A C 1
ATOM 712 O O . THR A 1 89 ? -11.630 5.880 15.241 1.00 86.25 89 THR A O 1
ATOM 715 N N . ARG A 1 90 ? -11.238 5.476 13.079 1.00 85.00 90 ARG A N 1
ATOM 716 C CA . ARG A 1 90 ? -9.931 6.120 13.090 1.00 85.00 90 ARG A CA 1
ATOM 717 C C . ARG A 1 90 ? -10.119 7.623 12.976 1.00 85.00 90 ARG A C 1
ATOM 719 O O . ARG A 1 90 ? -10.808 8.085 12.074 1.00 85.00 90 ARG A O 1
ATOM 726 N N . ASP A 1 91 ? -9.395 8.355 13.806 1.00 82.88 91 ASP A N 1
ATOM 727 C CA . ASP A 1 91 ? -9.308 9.799 13.709 1.00 82.88 91 ASP A CA 1
ATOM 728 C C . ASP A 1 91 ? -8.949 10.237 12.277 1.00 82.88 91 ASP A C 1
ATOM 730 O O . ASP A 1 91 ? -7.985 9.743 11.674 1.00 82.88 91 ASP A O 1
ATOM 734 N N . GLY A 1 92 ? -9.734 11.167 11.737 1.00 81.38 92 GLY A N 1
ATOM 735 C CA . GLY A 1 92 ? -9.661 11.638 10.357 1.00 81.38 92 GLY A CA 1
ATOM 736 C C . GLY A 1 92 ? -10.506 10.828 9.369 1.00 81.38 92 GLY A C 1
ATOM 737 O O . GLY A 1 92 ? -10.585 11.218 8.212 1.00 81.38 92 GLY A O 1
ATOM 738 N N . PHE A 1 93 ? -11.136 9.728 9.781 1.00 82.38 93 PHE A N 1
ATOM 739 C CA . PHE A 1 93 ? -11.983 8.879 8.931 1.00 82.38 93 PHE A CA 1
ATOM 740 C C . PHE A 1 93 ? -13.441 8.828 9.400 1.00 82.38 93 PHE A C 1
ATOM 742 O O . PHE A 1 93 ? -14.265 8.243 8.708 1.00 82.38 93 PHE A O 1
ATOM 749 N N . GLU A 1 94 ? -13.789 9.465 10.519 1.00 80.81 94 GLU A N 1
ATOM 750 C CA . GLU A 1 94 ? -15.100 9.337 11.175 1.00 80.81 94 GLU A CA 1
ATOM 751 C C . GLU A 1 94 ? -16.261 9.867 10.329 1.00 80.81 94 GLU A C 1
ATOM 753 O O . GLU A 1 94 ? -17.399 9.430 10.474 1.00 80.81 94 GLU A O 1
ATOM 758 N N . SER A 1 95 ? -15.978 10.809 9.429 1.00 76.00 95 SER A N 1
ATOM 759 C CA . SER A 1 95 ? -16.953 11.369 8.491 1.00 76.00 95 SER A CA 1
ATOM 760 C C . SER A 1 95 ? -16.967 10.667 7.132 1.00 76.00 95 SER A C 1
ATOM 762 O O . SER A 1 95 ? -17.749 11.052 6.261 1.00 76.00 95 SER A O 1
ATOM 764 N N . VAL A 1 96 ? -16.114 9.659 6.925 1.00 76.62 96 VAL A N 1
ATOM 765 C CA . VAL A 1 96 ? -15.979 8.962 5.645 1.00 76.62 96 VAL A CA 1
ATOM 766 C C . VAL A 1 96 ? -16.576 7.570 5.761 1.00 76.62 96 VAL A C 1
ATOM 768 O O . VAL A 1 96 ? -16.202 6.774 6.618 1.00 76.62 96 VAL A O 1
ATOM 771 N N . ARG A 1 97 ? -17.500 7.247 4.859 1.00 78.31 97 AR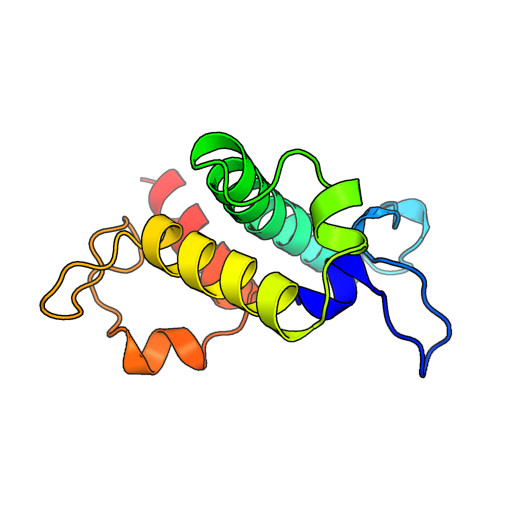G A N 1
ATOM 772 C CA . ARG A 1 97 ? -18.057 5.897 4.791 1.00 78.31 97 ARG A CA 1
ATOM 773 C C . ARG A 1 97 ? -17.076 4.921 4.146 1.00 78.31 97 ARG A C 1
ATOM 775 O O . ARG A 1 97 ? -16.340 5.296 3.231 1.00 78.31 97 ARG A O 1
ATOM 782 N N . TRP A 1 98 ? -17.123 3.650 4.549 1.00 79.62 98 TRP A N 1
ATOM 783 C CA . TRP A 1 98 ? -16.288 2.590 3.971 1.00 79.62 98 TRP A CA 1
ATOM 784 C C . TRP A 1 98 ? -1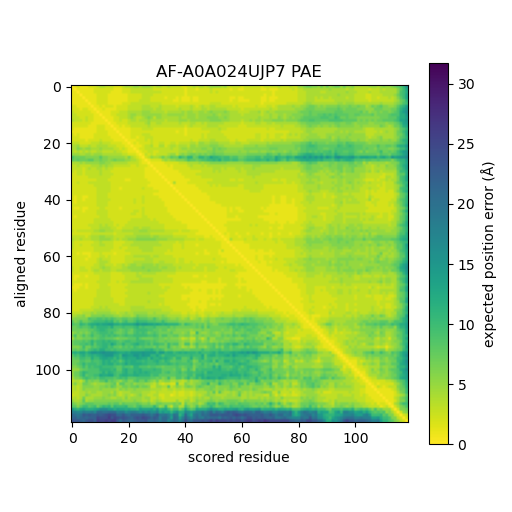6.354 2.541 2.436 1.00 79.62 98 TRP A C 1
ATOM 786 O O . TRP A 1 98 ? -15.320 2.425 1.778 1.00 79.62 98 TRP A O 1
ATOM 796 N N . GLU A 1 99 ? -17.545 2.713 1.857 1.00 79.75 99 GLU A N 1
ATOM 797 C CA . GLU A 1 99 ? -17.749 2.674 0.404 1.00 79.75 99 GLU A CA 1
ATOM 798 C C . GLU A 1 99 ? -17.097 3.850 -0.326 1.00 79.75 99 GLU A C 1
ATOM 800 O O . GLU A 1 99 ? -16.823 3.756 -1.516 1.00 79.75 99 GLU A O 1
ATOM 805 N N . GLN A 1 100 ? -16.835 4.958 0.366 1.00 74.75 100 GLN A N 1
ATOM 806 C CA . GLN A 1 100 ? -16.099 6.087 -0.197 1.00 74.75 100 GLN A CA 1
ATOM 807 C C . GLN A 1 100 ? -14.592 5.890 -0.039 1.00 74.75 100 GLN A C 1
ATOM 809 O O . GLN A 1 100 ? -13.834 6.233 -0.943 1.00 74.75 100 GLN A O 1
ATOM 814 N N . VAL A 1 101 ? -14.151 5.287 1.071 1.00 77.12 101 VAL A N 1
ATOM 815 C CA . VAL A 1 101 ? -12.723 5.061 1.331 1.00 77.12 101 VAL A CA 1
ATOM 816 C C . VAL A 1 101 ? -12.076 4.146 0.296 1.00 77.12 101 VAL A C 1
ATOM 818 O O . VAL A 1 101 ? -10.929 4.384 -0.076 1.00 77.12 101 VAL A O 1
ATOM 821 N N . VAL A 1 102 ? -12.798 3.154 -0.228 1.00 74.44 102 VAL A N 1
ATOM 822 C CA . VAL A 1 102 ? -12.272 2.262 -1.280 1.00 74.44 102 VAL A CA 1
ATOM 823 C C . VAL A 1 102 ? -11.907 2.988 -2.583 1.00 74.44 102 VAL A C 1
ATOM 825 O O . VAL A 1 102 ? -11.073 2.489 -3.336 1.00 74.44 102 VAL A O 1
ATOM 828 N N . PHE A 1 103 ? -12.456 4.181 -2.832 1.00 77.31 103 PHE A N 1
ATOM 829 C CA . PHE A 1 103 ? -12.106 5.018 -3.989 1.00 77.31 103 PHE A CA 1
ATOM 830 C C . PHE A 1 103 ? -11.095 6.124 -3.656 1.00 77.31 103 PHE A C 1
ATOM 832 O O . PHE A 1 103 ? -10.670 6.875 -4.537 1.00 77.31 103 PHE A O 1
ATOM 839 N N . THR A 1 104 ? -10.688 6.237 -2.394 1.00 79.50 104 THR A N 1
ATOM 840 C CA . THR A 1 104 ? -9.794 7.295 -1.930 1.00 79.50 104 THR A CA 1
ATOM 841 C C . THR A 1 104 ? -8.349 7.007 -2.330 1.00 79.50 104 THR A C 1
ATOM 843 O O . THR A 1 104 ? -7.825 5.904 -2.171 1.00 79.50 104 THR A O 1
ATOM 846 N N . THR A 1 105 ? -7.654 8.029 -2.833 1.00 84.38 105 THR A N 1
ATOM 847 C CA . THR A 1 105 ? -6.231 7.909 -3.174 1.00 84.38 105 THR A CA 1
ATOM 848 C C . THR A 1 105 ? -5.371 7.796 -1.914 1.00 84.38 105 THR A C 1
ATOM 850 O O . THR A 1 105 ? -5.708 8.324 -0.854 1.00 84.38 105 THR A O 1
ATOM 853 N N . TYR A 1 106 ? -4.190 7.178 -2.019 1.00 84.19 106 TYR A N 1
ATOM 854 C CA . TYR A 1 106 ? -3.262 7.105 -0.880 1.00 84.19 106 TYR A CA 1
ATOM 855 C C . TYR A 1 106 ? -2.828 8.497 -0.373 1.00 84.19 106 TYR A C 1
ATOM 857 O O . TYR A 1 106 ? -2.496 8.648 0.801 1.00 84.19 106 TYR A O 1
ATOM 865 N N . GLY A 1 107 ? -2.829 9.513 -1.247 1.00 81.38 107 GLY A N 1
ATOM 866 C CA . GLY A 1 107 ? -2.543 10.899 -0.881 1.00 81.38 107 GLY A CA 1
ATOM 867 C C . GLY A 1 107 ? -3.618 11.478 0.035 1.00 81.38 107 GLY A C 1
ATOM 868 O O . GLY A 1 107 ? -3.284 12.039 1.072 1.00 81.38 107 GLY A O 1
ATOM 869 N N . ALA A 1 108 ? -4.891 11.246 -0.284 1.00 83.19 108 ALA A N 1
ATOM 870 C CA . ALA A 1 108 ? -5.996 11.634 0.586 1.00 83.19 108 ALA A CA 1
ATOM 871 C C . ALA A 1 108 ? -5.979 10.846 1.908 1.00 83.19 108 ALA A C 1
ATOM 873 O O . ALA A 1 108 ? -6.140 11.438 2.968 1.00 83.19 108 ALA A O 1
ATOM 874 N N . VAL A 1 109 ? -5.664 9.543 1.882 1.00 84.25 109 VAL A N 1
ATOM 875 C CA . VAL A 1 109 ? -5.437 8.749 3.109 1.00 84.25 109 VAL A CA 1
ATOM 876 C C . VAL A 1 109 ? -4.343 9.368 3.990 1.00 84.25 109 VAL A C 1
ATOM 878 O O . VAL A 1 109 ? -4.512 9.452 5.206 1.00 84.25 109 VAL A O 1
ATOM 881 N N . TYR A 1 110 ? -3.235 9.825 3.394 1.00 86.50 110 TYR A N 1
ATOM 882 C CA . TYR A 1 110 ? -2.168 10.527 4.113 1.00 86.50 110 TYR A CA 1
ATOM 883 C C . TYR A 1 110 ? -2.654 11.844 4.736 1.00 86.50 110 TYR A C 1
ATOM 885 O O . TYR A 1 110 ? -2.344 12.144 5.892 1.00 86.50 110 TYR A O 1
ATOM 893 N N . ASP A 1 111 ? -3.412 12.638 3.985 1.00 86.75 111 ASP A N 1
ATOM 894 C CA . ASP A 1 111 ? -3.923 13.916 4.476 1.00 86.75 111 ASP A CA 1
ATOM 895 C C . ASP A 1 111 ? -4.883 13.695 5.662 1.00 86.75 111 ASP A C 1
ATOM 897 O O . ASP A 1 111 ? -4.753 14.370 6.684 1.00 86.75 111 ASP A O 1
ATOM 901 N N . LEU A 1 112 ? -5.748 12.673 5.611 1.00 84.50 112 LEU A N 1
ATOM 902 C CA . LEU A 1 112 ? -6.652 12.316 6.716 1.00 84.50 112 LEU A CA 1
ATOM 903 C C . LEU A 1 112 ? -5.883 11.941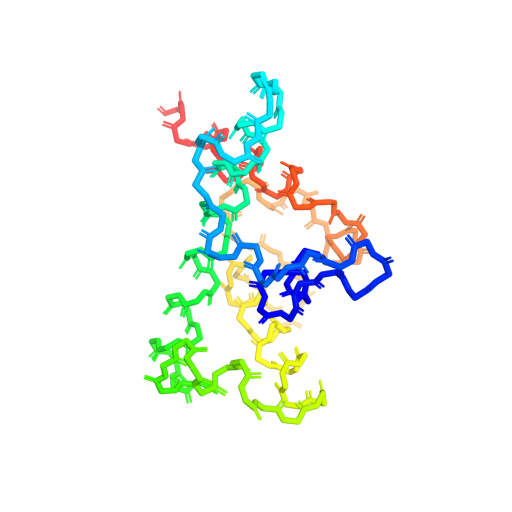 7.997 1.00 84.50 112 LEU A C 1
ATOM 905 O O . LEU A 1 112 ? -6.185 12.464 9.068 1.00 84.50 112 LEU A O 1
ATOM 909 N N . ILE A 1 113 ? -4.824 11.121 7.909 1.00 86.12 113 IL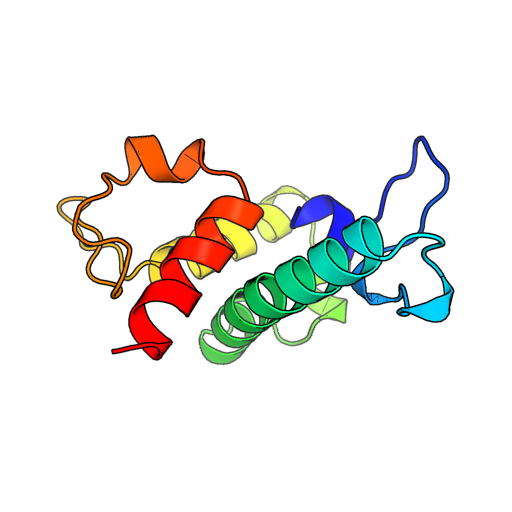E A N 1
ATOM 910 C CA . ILE A 1 113 ? -4.044 10.729 9.104 1.00 86.12 113 ILE A CA 1
ATOM 911 C C . ILE A 1 113 ? -3.147 11.830 9.673 1.00 86.12 113 ILE A C 1
ATOM 913 O O . ILE A 1 113 ? -2.733 11.742 10.831 1.00 86.12 113 ILE A O 1
ATOM 917 N N . THR A 1 114 ? -2.775 12.831 8.875 1.00 83.81 114 THR A N 1
ATOM 918 C CA . THR A 1 114 ? -1.862 13.899 9.317 1.00 83.81 114 THR A CA 1
ATOM 919 C C . THR A 1 114 ? -2.585 15.164 9.756 1.00 83.81 114 THR A C 1
ATOM 921 O O . THR A 1 114 ? -2.045 15.906 10.576 1.00 83.81 114 THR A O 1
ATOM 924 N N . THR A 1 115 ? -3.816 15.381 9.290 1.00 72.38 115 T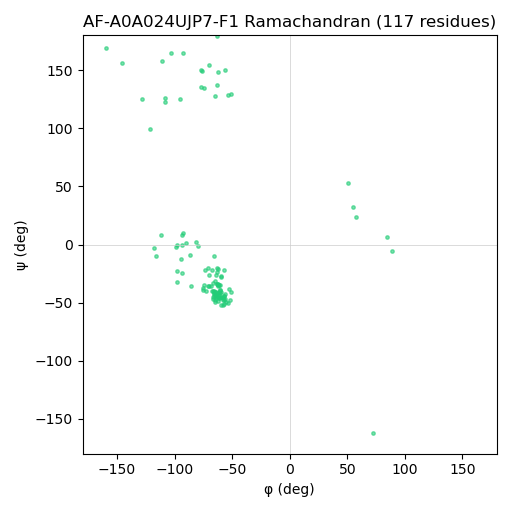HR A N 1
ATOM 925 C CA . THR A 1 115 ? -4.659 16.509 9.716 1.00 72.38 115 THR A CA 1
ATOM 926 C C . THR A 1 115 ? -4.993 16.433 11.209 1.00 72.38 115 THR A C 1
ATOM 928 O O . THR A 1 115 ? -5.017 17.459 11.883 1.00 72.38 115 THR A O 1
ATOM 931 N N . VAL A 1 116 ? -5.147 15.225 11.761 1.00 57.69 116 VAL A N 1
ATOM 932 C CA . VAL A 1 116 ? -5.416 15.017 13.196 1.00 57.69 116 VAL A CA 1
ATOM 933 C C . VAL A 1 116 ? -4.201 15.333 14.070 1.00 57.69 116 VAL A C 1
ATOM 935 O O . VAL A 1 116 ? -4.356 15.913 15.135 1.00 57.69 116 VAL A O 1
ATOM 938 N N . LYS A 1 117 ? -2.976 15.039 13.610 1.00 54.34 117 LYS A N 1
ATOM 939 C CA . LYS A 1 117 ? -1.740 15.307 14.375 1.00 54.34 117 LYS A CA 1
ATOM 940 C C . LYS A 1 117 ? -1.438 16.798 14.592 1.00 54.34 117 LYS A C 1
ATOM 942 O O . LYS A 1 117 ? -0.486 17.112 15.298 1.00 54.34 117 LYS A O 1
ATOM 947 N N . LYS A 1 118 ? -2.167 17.704 13.928 1.00 47.78 118 LYS A N 1
ATOM 948 C CA . LYS A 1 118 ? -1.981 19.162 14.023 1.00 47.78 118 LYS A CA 1
ATOM 949 C C . LYS A 1 118 ? -2.944 19.853 15.001 1.00 47.78 118 LYS A C 1
ATOM 951 O O . LYS A 1 118 ? -2.864 21.074 15.116 1.00 47.78 118 LYS A O 1
ATOM 956 N N . LYS A 1 119 ? -3.841 19.114 15.658 1.00 39.59 119 LYS A N 1
ATOM 957 C CA . LYS A 1 119 ? -4.631 19.596 16.801 1.00 39.59 119 LYS A CA 1
ATOM 958 C C . LYS A 1 119 ? -4.001 19.118 18.100 1.00 39.59 119 LYS A C 1
ATOM 960 O O . LYS A 1 119 ? -4.087 19.893 19.073 1.00 39.59 119 LYS A O 1
#

Solvent-accessible surface area (backbone atoms only — not comparable to full-atom values): 6787 Å² total; per-residue (Å²): 107,72,61,36,36,56,65,20,39,76,92,80,71,38,66,32,50,74,73,62,52,70,87,77,38,95,45,72,66,55,38,48,52,51,52,44,48,48,58,52,48,53,54,37,51,51,43,22,45,74,70,63,70,28,89,43,73,65,52,48,56,69,41,56,72,67,59,41,48,51,40,49,53,57,17,47,41,59,66,41,38,55,43,98,89,47,48,26,69,26,79,64,32,66,90,46,51,55,85,55,54,78,74,53,50,71,67,55,55,37,50,29,60,49,60,56,77,75,112

Sequence (119 aa):
MWCYWFRGDAVNQIGPFRFLRSSDVNDTTSRNLLGRGRTVMDHLIRIATTNHFATSLDHIAAMAPSDFMGVFDKSFEIFVRKTPDGMLTRDGFESVRWEQVVFTTYGAVYDLITTVKKK

pLDDT: mean 89.02, std 9.66, range [39.59, 97.44]

Mean predicted aligned error: 4.86 Å

Secondary structure (DSSP, 8-state):
-HHHHHH-BTTTTB--GGG--GGG--SHHHHHHHHHHHHHHHHHHHHHHHTTS-SSHHHHHHS-HHHHHHHHHHHHHHHTTB-TTS-B-STT-TTS-HHHHTT--HHHHHHHHHHGGG-

Organism: NCBI:txid157072

Foldseek 3Di:
DLCCQQANDVVVPGGHLVPDDLVNDDDPVVSVVSVLVCVLVVQLQCQLCVVVLDVDSVRLSPDDPVSNVVSNVVSVCVSQVQDPVQAGDDQLCRPPGNVRVVVDDSNSVSCSNVVVVVD